Protein AF-A0A553WK89-F1 (afdb_monomer_lite)

Organism: NCBI:txid1343899

Sequence (134 aa):
MTSLTWLHDIVLVNDGPDENCPGDVDVFRNLTDARAYLEHWAESVECAVFSGAGQKLIMEADQHGNVSIRAREDRVDGEAIIKAWLTRMAKAILESRRARVGKRWRSVNLGELEAQGVLPETVEGLIAYVGFTV

Foldseek 3Di:
DPPDDQQQAKKWWAPDQDLQGGDDIAIASGPVVVQVVCLVVLVDPNIWMAGLVQWTFDWHADPVSGIDTPDTHRDPCSQVSLQVNLLVLLQVVLVVLVVQDPPPPNHDDDDPCSVVVDADNGSVRSCVSNDHDD

Structure (mmCIF, N/CA/C/O backbone):
data_AF-A0A553WK89-F1
#
_entry.id   AF-A0A553WK89-F1
#
loop_
_atom_site.group_PDB
_atom_site.id
_atom_site.type_symbol
_atom_site.label_atom_id
_atom_site.label_alt_id
_atom_site.label_comp_id
_atom_site.label_asym_id
_atom_site.label_entity_id
_atom_site.label_seq_id
_atom_site.pdbx_PDB_ins_code
_atom_site.Cartn_x
_atom_site.Cartn_y
_atom_site.Cartn_z
_atom_site.occupancy
_atom_site.B_iso_or_equiv
_atom_site.auth_seq_id
_atom_site.auth_comp_id
_atom_site.auth_asym_id
_atom_site.auth_atom_id
_atom_site.pdbx_PDB_model_num
ATOM 1 N N . MET A 1 1 ? -12.128 -6.946 -20.453 1.00 45.06 1 MET A N 1
ATOM 2 C CA . MET A 1 1 ? -11.893 -5.489 -20.413 1.00 45.06 1 MET A CA 1
ATOM 3 C C . MET A 1 1 ? -11.443 -5.161 -19.007 1.00 45.06 1 MET A C 1
ATOM 5 O O . MET A 1 1 ? -12.241 -5.321 -18.094 1.00 45.06 1 MET A O 1
ATOM 9 N N . THR A 1 2 ? -10.178 -4.805 -18.811 1.00 54.28 2 THR A N 1
ATOM 10 C CA . THR A 1 2 ? -9.722 -4.230 -17.543 1.00 54.28 2 THR A CA 1
ATOM 11 C C . THR A 1 2 ? -10.370 -2.855 -17.415 1.00 54.28 2 THR A C 1
ATOM 13 O O . THR A 1 2 ? -10.194 -1.993 -18.275 1.00 54.28 2 THR A O 1
ATOM 16 N N . SER A 1 3 ? -11.230 -2.686 -16.412 1.00 66.50 3 SER A N 1
ATOM 17 C CA . SER A 1 3 ? -11.815 -1.382 -16.111 1.00 66.50 3 SER A CA 1
ATOM 18 C C . SER A 1 3 ? -10.690 -0.481 -15.620 1.00 66.50 3 SER A C 1
ATOM 20 O O . SER A 1 3 ? -10.048 -0.808 -14.629 1.00 66.50 3 SER A O 1
ATOM 22 N N . LEU A 1 4 ? -10.445 0.636 -16.304 1.00 76.06 4 LEU A N 1
ATOM 23 C CA . LEU A 1 4 ? -9.520 1.657 -15.820 1.00 76.06 4 LEU A CA 1
ATOM 24 C C . LEU A 1 4 ? -10.080 2.241 -14.518 1.00 76.06 4 LEU A C 1
ATOM 26 O O . LEU A 1 4 ? -11.180 2.793 -14.500 1.00 76.06 4 LEU A O 1
ATOM 30 N N . THR A 1 5 ? -9.333 2.091 -13.429 1.00 89.69 5 THR A N 1
ATOM 31 C CA . THR A 1 5 ? -9.637 2.665 -12.114 1.00 89.69 5 THR A CA 1
ATOM 32 C C . THR A 1 5 ? -8.489 3.566 -11.661 1.00 89.69 5 THR A C 1
ATOM 34 O O . THR A 1 5 ? -7.348 3.406 -12.091 1.00 89.69 5 THR A O 1
ATOM 37 N N . TRP A 1 6 ? -8.775 4.500 -10.753 1.00 93.69 6 TRP A N 1
ATOM 38 C CA . TRP A 1 6 ? -7.764 5.378 -10.146 1.00 93.69 6 TRP A CA 1
ATOM 39 C C . TRP A 1 6 ? -6.682 4.606 -9.362 1.00 93.69 6 TRP A C 1
ATOM 41 O O . TRP A 1 6 ? -5.608 5.138 -9.099 1.00 93.69 6 TRP A O 1
ATOM 51 N N . LEU A 1 7 ? -6.933 3.334 -9.026 1.00 95.00 7 LEU A N 1
ATOM 52 C CA . LEU A 1 7 ? -5.956 2.454 -8.389 1.00 95.00 7 LEU A CA 1
ATOM 53 C C . LEU A 1 7 ? -4.731 2.165 -9.273 1.00 95.00 7 LEU A C 1
ATOM 55 O O . LEU A 1 7 ? -3.678 1.826 -8.742 1.00 95.00 7 LEU A O 1
ATOM 59 N N . HIS A 1 8 ? -4.832 2.305 -10.600 1.00 95.44 8 HIS A N 1
ATOM 60 C CA . HIS A 1 8 ? -3.677 2.141 -11.494 1.00 95.44 8 HIS A CA 1
ATOM 61 C C . HIS A 1 8 ? -2.623 3.244 -11.332 1.00 95.44 8 HIS A C 1
ATOM 63 O O . HIS A 1 8 ? -1.463 3.022 -11.697 1.00 95.44 8 HIS A O 1
ATOM 69 N N . ASP A 1 9 ? -3.024 4.404 -10.805 1.00 95.00 9 ASP A N 1
ATOM 70 C CA . ASP A 1 9 ? -2.119 5.524 -10.559 1.00 95.00 9 ASP A CA 1
ATOM 71 C C . ASP A 1 9 ? -1.384 5.362 -9.227 1.00 95.00 9 ASP A C 1
ATOM 73 O O . ASP A 1 9 ? -0.222 5.746 -9.123 1.00 95.00 9 ASP A O 1
ATOM 77 N N . ILE A 1 10 ? -2.021 4.745 -8.230 1.00 97.31 10 ILE A N 1
ATOM 78 C CA . ILE A 1 10 ? -1.416 4.503 -6.918 1.00 97.31 10 ILE A CA 1
ATOM 79 C C . ILE A 1 10 ? -0.269 3.519 -7.057 1.00 97.31 10 ILE A C 1
ATOM 81 O O . ILE A 1 10 ? -0.419 2.479 -7.700 1.00 97.31 10 ILE A O 1
ATOM 85 N N . VAL A 1 11 ? 0.838 3.812 -6.385 1.00 97.50 11 VAL A N 1
ATOM 86 C CA . VAL A 1 11 ? 2.012 2.946 -6.337 1.00 97.50 11 VAL A CA 1
ATOM 87 C C . VAL A 1 11 ? 2.279 2.548 -4.895 1.00 97.50 11 VAL A C 1
ATOM 89 O O . VAL A 1 11 ? 2.334 3.398 -4.015 1.00 97.50 11 VAL A O 1
ATOM 92 N N . LEU A 1 12 ? 2.437 1.253 -4.662 1.00 97.62 12 LEU A N 1
ATOM 93 C CA . LEU A 1 12 ? 2.838 0.675 -3.393 1.00 97.62 12 LEU A CA 1
ATOM 94 C C . LEU A 1 12 ? 4.270 0.174 -3.531 1.00 97.62 12 LEU A C 1
ATOM 96 O O . LEU A 1 12 ? 4.561 -0.597 -4.447 1.00 97.62 12 LEU A O 1
ATOM 100 N N . VAL A 1 13 ? 5.143 0.597 -2.626 1.00 96.19 13 VAL A N 1
ATOM 101 C CA . VAL A 1 13 ? 6.542 0.167 -2.558 1.00 96.19 13 VAL A CA 1
ATOM 102 C C . VAL A 1 13 ? 6.723 -0.609 -1.266 1.00 96.19 13 VAL A C 1
ATOM 104 O O . VAL A 1 13 ? 6.425 -0.090 -0.201 1.00 96.19 13 VAL A O 1
ATOM 107 N N . ASN A 1 14 ? 7.195 -1.846 -1.357 1.00 95.06 14 ASN A N 1
ATOM 108 C CA . ASN A 1 14 ? 7.527 -2.672 -0.203 1.00 95.06 14 ASN A CA 1
ATOM 109 C C . ASN A 1 14 ? 9.047 -2.732 -0.036 1.00 95.06 14 ASN A C 1
ATOM 111 O O . ASN A 1 14 ? 9.728 -3.282 -0.904 1.00 95.06 14 ASN A O 1
ATOM 115 N N . ASP A 1 15 ? 9.556 -2.210 1.080 1.00 90.50 15 ASP A N 1
ATOM 116 C CA . ASP A 1 15 ? 10.987 -2.219 1.426 1.00 90.50 15 ASP A CA 1
ATOM 117 C C . ASP A 1 15 ? 11.482 -3.572 1.985 1.00 90.50 15 ASP A C 1
ATOM 119 O O . ASP A 1 15 ? 12.657 -3.740 2.319 1.00 90.50 15 ASP A O 1
ATOM 123 N N . GLY A 1 16 ? 10.574 -4.544 2.103 1.00 88.62 16 GLY A N 1
ATOM 124 C CA . GLY A 1 16 ? 10.868 -5.890 2.561 1.00 88.62 16 GLY A CA 1
ATOM 125 C C . GLY A 1 16 ? 11.758 -6.677 1.591 1.00 88.62 16 GLY A C 1
ATOM 126 O O . GLY A 1 16 ? 11.927 -6.303 0.430 1.00 88.62 16 GLY A O 1
ATOM 127 N N . PRO A 1 17 ? 12.302 -7.822 2.042 1.00 85.62 17 PRO A N 1
ATOM 128 C CA . PRO A 1 17 ? 13.246 -8.617 1.255 1.00 85.62 17 PRO A CA 1
ATOM 129 C C . PRO A 1 17 ? 12.628 -9.238 -0.007 1.00 85.62 17 PRO A C 1
ATOM 131 O O . PRO A 1 17 ? 13.358 -9.607 -0.923 1.00 85.62 17 PRO A O 1
ATOM 134 N N . ASP A 1 18 ? 11.302 -9.398 -0.047 1.00 88.69 18 ASP A N 1
ATOM 135 C CA . ASP A 1 18 ? 10.566 -9.865 -1.219 1.00 88.69 18 ASP A CA 1
ATOM 136 C C . ASP A 1 18 ? 9.080 -9.468 -1.151 1.00 88.69 18 ASP A C 1
ATOM 138 O O . ASP A 1 18 ? 8.601 -8.883 -0.176 1.00 88.69 18 ASP A O 1
ATOM 142 N N . GLU A 1 19 ? 8.323 -9.809 -2.199 1.00 90.38 19 GLU A N 1
ATOM 143 C CA . GLU A 1 19 ? 6.901 -9.471 -2.312 1.00 90.38 19 GLU A CA 1
ATOM 144 C C . GLU A 1 19 ? 5.975 -10.217 -1.324 1.00 90.38 19 GLU A C 1
ATOM 146 O O . GLU A 1 19 ? 4.860 -9.768 -1.063 1.00 90.38 19 GLU A O 1
ATOM 151 N N . ASN A 1 20 ? 6.418 -11.326 -0.730 1.00 89.38 20 ASN A N 1
ATOM 152 C CA . ASN A 1 20 ? 5.647 -12.113 0.239 1.00 89.38 20 ASN A CA 1
ATOM 153 C C . ASN A 1 20 ? 5.944 -11.721 1.692 1.00 89.38 20 ASN A C 1
ATOM 155 O O . ASN A 1 20 ? 5.147 -12.009 2.590 1.00 89.38 20 ASN A O 1
ATOM 159 N N . CYS A 1 21 ? 7.074 -11.061 1.932 1.00 87.25 21 CYS A N 1
ATOM 160 C CA . CYS A 1 21 ? 7.498 -10.594 3.238 1.00 87.25 21 CYS A CA 1
ATOM 161 C C . CYS A 1 21 ? 7.460 -9.060 3.283 1.00 87.25 21 CYS A C 1
ATOM 163 O O . CYS A 1 21 ? 8.493 -8.421 3.087 1.00 87.25 21 CYS A O 1
ATOM 165 N N . PRO A 1 22 ? 6.288 -8.442 3.540 1.00 86.19 22 PRO A N 1
ATOM 166 C CA . PRO A 1 22 ? 6.220 -6.994 3.640 1.00 86.19 22 PRO A CA 1
ATOM 167 C C . PRO A 1 22 ? 7.059 -6.484 4.814 1.00 86.19 22 PRO A C 1
ATOM 169 O O . PRO A 1 22 ? 6.914 -6.981 5.942 1.00 86.19 22 PRO A O 1
ATOM 172 N N . GLY A 1 23 ? 7.917 -5.506 4.534 1.00 86.62 23 GLY A N 1
ATOM 173 C CA . GLY A 1 23 ? 8.588 -4.677 5.527 1.00 86.62 23 GLY A CA 1
ATOM 174 C C . GLY A 1 23 ? 7.691 -3.500 5.918 1.00 86.62 23 GLY A C 1
ATOM 175 O O . GLY A 1 23 ? 6.567 -3.719 6.390 1.00 86.62 23 GLY A O 1
ATOM 176 N N . ASP A 1 24 ? 8.183 -2.281 5.733 1.00 89.19 24 ASP A N 1
ATOM 177 C CA . ASP A 1 24 ? 7.388 -1.069 5.582 1.00 89.19 24 ASP A CA 1
ATOM 178 C C . ASP A 1 24 ? 6.883 -0.933 4.139 1.00 89.19 24 ASP A C 1
ATOM 180 O O . ASP A 1 24 ? 7.558 -1.275 3.163 1.00 89.19 24 ASP A O 1
ATOM 184 N N . VAL A 1 25 ? 5.635 -0.492 4.010 1.00 94.62 25 VAL A N 1
ATOM 185 C CA . VAL A 1 25 ? 4.974 -0.377 2.710 1.00 94.62 25 VAL A CA 1
ATOM 186 C C . VAL A 1 25 ? 4.556 1.066 2.511 1.00 94.62 25 VAL A C 1
ATOM 188 O O . VAL A 1 25 ? 3.605 1.547 3.116 1.00 94.62 25 VAL A O 1
ATOM 191 N N . ASP A 1 26 ? 5.252 1.762 1.629 1.00 95.88 26 ASP A N 1
ATOM 192 C CA . ASP A 1 26 ? 4.926 3.134 1.278 1.00 95.88 26 ASP A CA 1
ATOM 193 C C . ASP A 1 26 ? 3.836 3.169 0.209 1.00 95.88 26 ASP A C 1
ATOM 195 O O . ASP A 1 26 ? 3.869 2.417 -0.770 1.00 95.88 26 ASP A O 1
ATOM 199 N N . VAL A 1 27 ? 2.864 4.066 0.381 1.00 97.44 27 VAL A N 1
ATOM 200 C CA . VAL A 1 27 ? 1.733 4.217 -0.541 1.00 97.44 27 VAL A CA 1
ATOM 201 C C . VAL A 1 27 ? 1.787 5.604 -1.161 1.00 97.44 27 VAL A C 1
ATOM 203 O O . VAL A 1 27 ? 1.532 6.607 -0.505 1.00 97.44 27 VAL A O 1
ATOM 206 N N . PHE A 1 28 ? 2.064 5.672 -2.454 1.00 96.94 28 PHE A N 1
ATOM 207 C CA . PHE A 1 28 ? 2.175 6.912 -3.210 1.00 96.94 28 PHE A CA 1
ATOM 208 C C . PHE A 1 28 ? 0.948 7.127 -4.079 1.00 96.94 28 PHE A C 1
ATOM 210 O O . PHE A 1 28 ? 0.395 6.195 -4.665 1.00 96.94 28 PHE A O 1
ATOM 217 N N . ARG A 1 29 ? 0.524 8.385 -4.201 1.00 95.56 29 ARG A N 1
ATOM 218 C CA . ARG A 1 29 ? -0.675 8.732 -4.969 1.00 95.56 29 ARG A CA 1
ATOM 219 C C . ARG A 1 29 ? -0.493 8.538 -6.471 1.00 95.56 29 ARG A C 1
ATOM 221 O O . ARG A 1 29 ? -1.473 8.315 -7.176 1.00 95.56 29 ARG A O 1
ATOM 228 N N . ASN A 1 30 ? 0.733 8.700 -6.948 1.00 95.06 30 ASN A N 1
ATOM 229 C CA . ASN A 1 30 ? 1.085 8.569 -8.348 1.00 95.06 30 ASN A CA 1
ATOM 230 C C . ASN A 1 30 ? 2.524 8.054 -8.498 1.00 95.06 30 ASN A C 1
ATOM 232 O O . ASN A 1 30 ? 3.317 8.042 -7.555 1.00 95.06 30 ASN A O 1
ATOM 236 N N . LEU A 1 31 ? 2.861 7.662 -9.723 1.00 94.12 31 LEU A N 1
ATOM 237 C CA . LEU A 1 31 ? 4.192 7.180 -10.071 1.00 94.12 31 LEU A CA 1
ATOM 238 C C . LEU A 1 31 ? 5.297 8.231 -9.898 1.00 94.12 31 LEU A C 1
ATOM 240 O O . LEU A 1 31 ? 6.423 7.860 -9.591 1.00 94.12 31 LEU A O 1
ATOM 244 N N . THR A 1 32 ? 5.016 9.513 -10.126 1.00 94.31 32 THR A N 1
ATOM 245 C CA . THR A 1 32 ? 6.025 10.575 -10.002 1.00 94.31 32 THR A CA 1
ATOM 246 C C . THR A 1 32 ? 6.547 10.658 -8.572 1.00 94.31 32 THR A C 1
ATOM 248 O O . THR A 1 32 ? 7.759 10.676 -8.377 1.00 94.31 32 THR A O 1
ATOM 251 N N . ASP A 1 33 ? 5.647 10.617 -7.589 1.00 94.62 33 ASP A N 1
ATOM 252 C CA . ASP A 1 33 ? 6.008 10.665 -6.169 1.00 94.62 33 A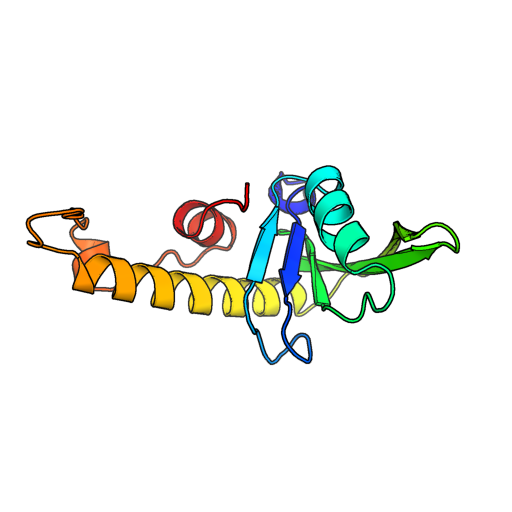SP A CA 1
ATOM 253 C C . ASP A 1 33 ? 6.823 9.421 -5.775 1.00 94.62 33 ASP A C 1
ATOM 255 O O . ASP A 1 33 ? 7.887 9.531 -5.167 1.00 94.62 33 ASP A O 1
ATOM 259 N N . ALA A 1 34 ? 6.381 8.236 -6.213 1.00 94.38 34 ALA A N 1
ATOM 260 C CA . ALA A 1 34 ? 7.097 6.985 -5.961 1.00 94.38 34 ALA A CA 1
ATOM 261 C C . ALA A 1 34 ? 8.496 6.966 -6.595 1.00 94.38 34 ALA A C 1
ATOM 263 O O . ALA A 1 34 ? 9.443 6.466 -5.995 1.00 94.38 34 ALA A O 1
ATOM 264 N N . ARG A 1 35 ? 8.652 7.513 -7.807 1.00 93.81 35 ARG A N 1
ATOM 265 C CA . ARG A 1 35 ? 9.958 7.620 -8.472 1.00 93.81 35 ARG A CA 1
ATOM 266 C C . ARG A 1 35 ? 10.894 8.528 -7.694 1.00 93.81 35 ARG A C 1
ATOM 268 O O . ARG A 1 35 ? 11.998 8.099 -7.396 1.00 93.81 35 ARG A O 1
ATOM 275 N N . ALA A 1 36 ? 10.440 9.725 -7.325 1.00 91.94 36 ALA A N 1
ATOM 276 C CA . ALA A 1 36 ? 11.252 10.662 -6.552 1.00 91.94 36 ALA A CA 1
ATOM 277 C C . ALA A 1 36 ? 11.742 10.031 -5.238 1.00 91.94 36 ALA A C 1
ATOM 279 O O . ALA A 1 36 ? 12.905 10.194 -4.870 1.00 91.94 36 ALA A O 1
ATOM 280 N N . TYR A 1 37 ? 10.882 9.254 -4.572 1.00 91.69 37 TYR A N 1
ATOM 281 C CA . TYR A 1 37 ? 11.259 8.464 -3.403 1.00 91.69 37 TYR A CA 1
ATOM 282 C C . TYR A 1 37 ? 12.329 7.408 -3.725 1.00 91.69 37 TYR A C 1
ATOM 284 O O . TYR A 1 37 ? 13.373 7.371 -3.081 1.00 91.69 37 TYR A O 1
ATOM 292 N N . LEU A 1 38 ? 12.111 6.578 -4.748 1.00 92.25 38 LEU A N 1
ATOM 293 C CA . LEU A 1 38 ? 13.036 5.505 -5.131 1.00 92.25 38 LEU A C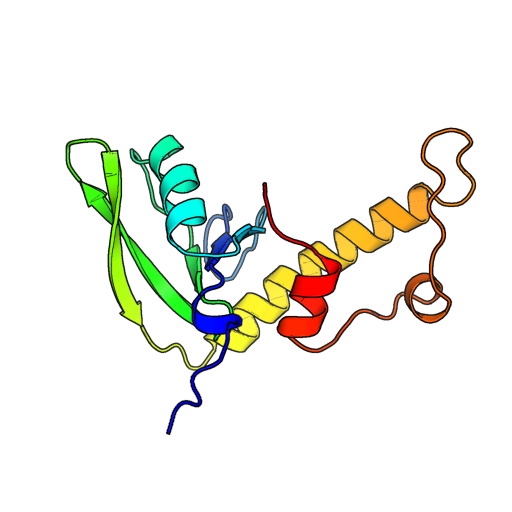A 1
ATOM 294 C C . LEU A 1 38 ? 14.381 6.013 -5.664 1.00 92.25 38 LEU A C 1
ATOM 296 O O . LEU A 1 38 ? 15.389 5.334 -5.505 1.00 92.25 38 LEU A O 1
ATOM 300 N N . GLU A 1 39 ? 14.426 7.203 -6.262 1.00 91.31 39 GLU A N 1
ATOM 301 C CA . GLU A 1 39 ? 15.664 7.843 -6.729 1.00 91.31 39 GLU A CA 1
ATOM 302 C C . GLU A 1 39 ? 16.646 8.108 -5.579 1.00 91.31 39 GLU A C 1
ATOM 304 O O . GLU A 1 39 ? 17.858 8.091 -5.785 1.00 91.31 39 GLU A O 1
ATOM 309 N N . H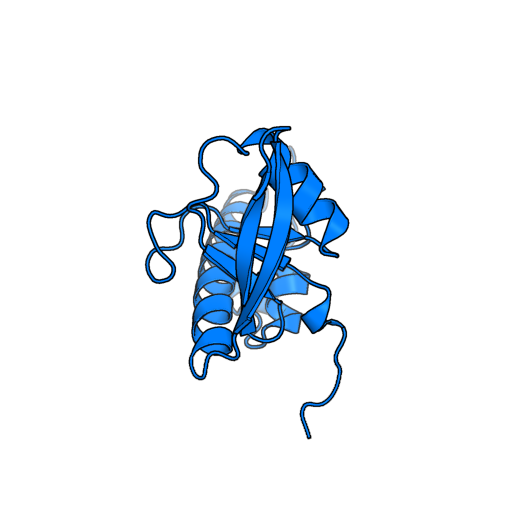IS A 1 40 ? 16.155 8.250 -4.342 1.00 86.00 40 HIS A N 1
ATOM 310 C CA . HIS A 1 40 ? 17.017 8.353 -3.157 1.00 86.00 40 HIS A CA 1
ATOM 311 C C . HIS A 1 40 ? 17.753 7.037 -2.850 1.00 86.00 40 HIS A C 1
ATOM 313 O O . HIS A 1 40 ? 18.743 7.038 -2.121 1.00 86.00 40 HIS A O 1
ATOM 319 N N . TRP A 1 41 ? 17.287 5.931 -3.431 1.00 82.19 41 TRP A N 1
ATOM 320 C CA . TRP A 1 41 ? 17.777 4.566 -3.241 1.00 82.19 41 TRP A CA 1
ATOM 321 C C . TRP A 1 41 ? 18.231 3.928 -4.564 1.00 82.19 41 TRP A C 1
ATOM 323 O O . TRP A 1 41 ? 18.319 2.704 -4.670 1.00 82.19 41 TRP A O 1
ATOM 333 N N . ALA A 1 42 ? 18.508 4.745 -5.588 1.00 75.88 42 ALA A N 1
ATOM 334 C CA . ALA A 1 42 ? 18.709 4.302 -6.969 1.00 75.88 42 ALA A CA 1
ATOM 335 C C . ALA A 1 42 ? 19.840 3.272 -7.159 1.00 75.88 42 ALA A C 1
ATOM 337 O O . ALA A 1 42 ? 19.820 2.514 -8.127 1.00 75.88 42 ALA A O 1
ATOM 338 N N . GLU A 1 43 ? 20.804 3.213 -6.236 1.00 72.69 43 GLU A N 1
ATOM 339 C CA . GLU A 1 43 ? 21.906 2.243 -6.266 1.00 72.69 43 GLU A CA 1
ATOM 340 C C . GLU A 1 43 ? 21.435 0.786 -6.089 1.00 72.69 43 GLU A C 1
ATOM 342 O O . GLU A 1 43 ? 22.135 -0.134 -6.512 1.00 72.69 43 GLU A O 1
ATOM 347 N N . SER A 1 44 ? 20.249 0.559 -5.507 1.00 67.75 44 SER A N 1
ATOM 348 C CA . SER A 1 44 ? 19.708 -0.782 -5.253 1.00 67.75 44 SER A CA 1
ATOM 349 C C . SER A 1 44 ? 18.175 -0.803 -5.252 1.00 67.75 44 SER A C 1
ATOM 351 O O . SER A 1 44 ? 17.544 -1.065 -4.224 1.00 67.75 44 SER A O 1
ATOM 353 N N . VAL A 1 45 ? 17.545 -0.539 -6.402 1.00 74.69 45 VAL A N 1
ATOM 354 C CA . VAL A 1 45 ? 16.083 -0.689 -6.551 1.00 74.69 45 VAL A CA 1
ATOM 355 C C . VAL A 1 45 ? 15.712 -2.179 -6.608 1.00 74.69 45 VAL A C 1
ATOM 357 O O . VAL A 1 45 ? 15.405 -2.727 -7.663 1.00 74.69 45 VAL A O 1
ATOM 360 N N . GLU A 1 46 ? 15.778 -2.851 -5.459 1.00 82.88 46 GLU A N 1
ATOM 361 C CA . GLU A 1 46 ? 15.430 -4.273 -5.292 1.00 82.88 46 GLU A CA 1
ATOM 362 C C . GLU A 1 46 ? 14.054 -4.473 -4.635 1.00 82.88 46 GLU A C 1
ATOM 364 O O . GLU A 1 46 ? 13.554 -5.593 -4.541 1.00 82.88 46 GLU A O 1
ATOM 369 N N . CYS A 1 47 ? 13.412 -3.384 -4.210 1.00 89.31 47 CYS A N 1
ATOM 370 C CA . CYS A 1 47 ? 12.104 -3.401 -3.565 1.00 89.31 47 CYS A CA 1
ATOM 371 C C . CYS A 1 47 ? 10.987 -3.874 -4.510 1.00 89.31 47 CYS A C 1
ATOM 373 O O . CYS A 1 47 ? 10.989 -3.600 -5.716 1.00 89.31 47 CYS A O 1
ATOM 375 N N . ALA A 1 48 ? 9.981 -4.546 -3.949 1.00 94.25 48 ALA A N 1
ATOM 376 C CA . ALA A 1 48 ? 8.807 -4.958 -4.706 1.00 94.25 48 ALA A CA 1
ATOM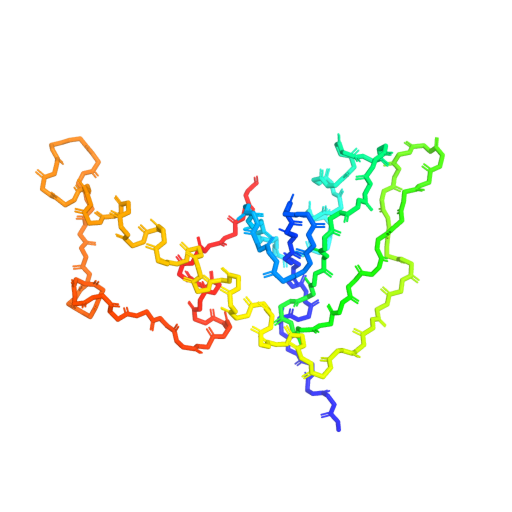 377 C C . ALA A 1 48 ? 7.846 -3.774 -4.874 1.00 94.25 48 ALA A C 1
ATOM 379 O O . ALA A 1 48 ? 7.398 -3.189 -3.889 1.00 94.25 48 ALA A O 1
ATOM 380 N N . VAL A 1 49 ? 7.492 -3.447 -6.119 1.00 95.94 49 VAL A N 1
ATOM 381 C CA . VAL A 1 49 ? 6.620 -2.309 -6.438 1.00 95.94 49 VAL A CA 1
ATOM 382 C C . VAL A 1 49 ? 5.379 -2.782 -7.183 1.00 95.94 49 VAL A C 1
ATOM 384 O O . VAL A 1 49 ? 5.473 -3.531 -8.157 1.00 95.94 49 VAL A O 1
ATOM 387 N N . PHE A 1 50 ? 4.205 -2.347 -6.732 1.00 97.50 50 PHE A N 1
ATOM 388 C CA . PHE A 1 50 ? 2.916 -2.693 -7.328 1.00 97.50 50 PHE A CA 1
ATOM 389 C C . PHE A 1 50 ? 2.059 -1.450 -7.549 1.00 97.50 50 PHE A C 1
ATOM 391 O O . PHE A 1 50 ? 2.161 -0.475 -6.811 1.00 97.50 50 PHE A O 1
ATOM 398 N N . SER A 1 51 ? 1.173 -1.484 -8.542 1.00 97.31 51 SER A N 1
ATOM 399 C CA . SER A 1 51 ? 0.060 -0.541 -8.591 1.00 97.31 51 SER A CA 1
ATOM 400 C C . SER A 1 51 ? -1.021 -0.935 -7.585 1.00 97.31 51 SER A C 1
ATOM 402 O O . SER A 1 51 ? -1.162 -2.109 -7.232 1.00 97.31 51 SER A O 1
ATOM 404 N N . GLY A 1 52 ? -1.862 0.018 -7.186 1.00 96.19 52 GLY A N 1
ATOM 405 C CA . GLY A 1 52 ? -3.061 -0.270 -6.392 1.00 96.19 52 GLY A CA 1
ATOM 406 C C . GLY A 1 52 ? -4.049 -1.205 -7.099 1.00 96.19 52 GLY A C 1
ATOM 407 O O . GLY A 1 52 ? -4.917 -1.776 -6.453 1.00 96.19 52 GLY A O 1
ATOM 408 N N . ALA A 1 53 ? -3.927 -1.381 -8.418 1.00 95.69 53 ALA A N 1
ATOM 409 C CA . ALA A 1 53 ? -4.717 -2.328 -9.203 1.00 95.69 53 ALA A CA 1
ATOM 410 C C . ALA A 1 53 ? -4.096 -3.741 -9.262 1.00 95.69 53 ALA A C 1
ATOM 412 O O . ALA A 1 53 ? -4.600 -4.599 -9.981 1.00 95.69 53 ALA A O 1
ATOM 413 N N . GLY A 1 54 ? -2.993 -3.989 -8.545 1.00 95.88 54 GLY A N 1
ATOM 414 C CA . GLY A 1 54 ? -2.344 -5.300 -8.466 1.00 95.88 54 GLY A CA 1
ATOM 415 C C . GLY A 1 54 ? -1.367 -5.608 -9.605 1.00 95.88 54 GLY A C 1
ATOM 416 O O . GLY A 1 54 ? -0.939 -6.749 -9.743 1.00 95.88 54 GLY A O 1
ATOM 417 N N . GLN A 1 55 ? -0.979 -4.626 -10.422 1.00 96.25 55 GLN A N 1
ATOM 418 C CA . GLN A 1 55 ? 0.051 -4.840 -11.447 1.00 96.25 55 GLN A CA 1
ATOM 419 C C . GLN A 1 55 ? 1.432 -4.697 -10.823 1.00 96.25 55 GLN A C 1
ATOM 421 O O . GLN A 1 55 ? 1.693 -3.705 -10.147 1.00 96.25 55 GLN A O 1
ATOM 426 N N . LYS A 1 56 ? 2.340 -5.633 -11.093 1.00 96.31 56 LYS A N 1
ATOM 427 C CA . LYS A 1 56 ? 3.733 -5.489 -10.674 1.00 96.31 56 LYS A CA 1
ATOM 428 C C . LYS A 1 56 ? 4.426 -4.466 -11.570 1.00 96.31 56 LYS A C 1
ATOM 430 O O . LYS A 1 56 ? 4.318 -4.530 -12.796 1.00 96.31 56 LYS A O 1
ATOM 435 N N . LEU A 1 57 ? 5.115 -3.509 -10.960 1.00 95.94 57 LEU A N 1
ATOM 436 C CA . LEU A 1 57 ? 5.875 -2.476 -11.653 1.00 95.94 57 LEU A CA 1
ATOM 437 C C . LEU A 1 57 ? 7.355 -2.846 -11.569 1.00 95.94 57 LEU A C 1
ATOM 439 O O . LEU A 1 57 ? 7.941 -2.866 -10.490 1.00 95.94 57 LEU A O 1
ATOM 443 N N . ILE A 1 58 ? 7.956 -3.168 -12.711 1.00 94.44 58 ILE A N 1
ATOM 444 C CA . ILE A 1 58 ? 9.388 -3.444 -12.793 1.00 94.44 58 ILE A CA 1
ATOM 445 C C . ILE A 1 58 ? 10.099 -2.106 -12.937 1.00 94.44 58 ILE A C 1
ATOM 447 O O . ILE A 1 58 ? 10.016 -1.465 -13.988 1.00 94.44 58 ILE A O 1
ATOM 451 N N . MET A 1 59 ? 10.754 -1.684 -11.863 1.00 92.75 59 MET A N 1
ATOM 452 C CA . MET A 1 59 ? 11.482 -0.423 -11.795 1.00 92.75 59 MET A CA 1
ATOM 453 C C . MET A 1 59 ? 12.929 -0.624 -12.255 1.00 92.75 59 MET A C 1
ATOM 455 O O . MET A 1 59 ? 13.516 -1.680 -12.029 1.00 92.75 59 MET A O 1
ATOM 459 N N . GLU A 1 60 ? 13.508 0.383 -12.901 1.00 92.44 60 GLU A N 1
ATOM 460 C CA . GLU A 1 60 ? 14.927 0.410 -13.262 1.00 92.44 60 GLU A CA 1
ATOM 461 C C . GLU A 1 60 ? 15.521 1.791 -12.988 1.00 92.44 60 GLU A C 1
ATOM 463 O O . GLU A 1 60 ? 14.844 2.801 -13.186 1.00 92.44 60 GLU A O 1
ATOM 468 N N . ALA A 1 61 ? 16.774 1.830 -12.535 1.00 92.69 61 ALA A N 1
ATOM 469 C CA . ALA A 1 61 ? 17.548 3.056 -12.389 1.00 92.69 61 ALA A CA 1
ATOM 470 C C . ALA A 1 61 ? 18.545 3.187 -13.548 1.00 92.69 61 ALA A C 1
ATOM 472 O O . ALA A 1 61 ? 19.189 2.207 -13.933 1.00 92.69 61 ALA A O 1
ATOM 473 N N . ASP A 1 62 ? 18.673 4.387 -14.112 1.00 90.50 62 ASP A N 1
ATOM 474 C CA . ASP A 1 62 ? 19.709 4.686 -15.099 1.00 90.50 62 ASP A CA 1
ATOM 475 C C . ASP A 1 62 ? 21.064 5.020 -14.438 1.00 90.50 62 ASP A C 1
ATOM 477 O O . ASP A 1 62 ? 21.202 5.093 -13.217 1.00 90.50 62 ASP A O 1
ATOM 481 N N . GLN A 1 63 ? 22.091 5.261 -15.257 1.00 89.62 63 GLN A N 1
ATOM 482 C CA . GLN A 1 63 ? 23.440 5.623 -14.793 1.00 89.62 63 GLN A CA 1
ATOM 483 C C . GLN A 1 63 ? 23.522 6.969 -14.043 1.00 89.62 63 GLN A C 1
ATOM 485 O O . GLN A 1 63 ? 24.569 7.304 -13.492 1.00 89.62 63 GLN A O 1
ATOM 490 N N . HIS A 1 64 ? 22.458 7.770 -14.079 1.00 89.38 64 HIS A N 1
ATOM 491 C CA . HIS A 1 64 ? 22.343 9.054 -13.395 1.00 89.38 64 HIS A CA 1
ATOM 492 C C . HIS A 1 64 ? 21.485 8.951 -12.127 1.00 89.38 64 HIS A C 1
ATOM 494 O O . HIS A 1 64 ? 21.283 9.962 -11.458 1.00 89.38 64 HIS A O 1
ATOM 500 N N . GLY A 1 65 ? 21.007 7.749 -11.791 1.00 88.75 65 GLY A N 1
ATOM 501 C CA . GLY A 1 65 ? 20.150 7.495 -10.642 1.00 88.75 65 GLY A CA 1
ATOM 502 C C . GLY A 1 65 ? 18.678 7.830 -10.877 1.00 88.75 65 GLY A C 1
ATOM 503 O O . GLY A 1 65 ? 17.909 7.794 -9.923 1.00 88.75 65 GLY A O 1
ATOM 504 N N . ASN A 1 66 ? 18.256 8.134 -12.111 1.00 90.56 66 ASN A N 1
ATOM 505 C CA . ASN A 1 66 ? 16.842 8.370 -12.398 1.00 90.56 66 ASN A CA 1
ATOM 506 C C . ASN A 1 66 ? 16.107 7.033 -12.455 1.00 90.56 66 ASN A C 1
ATOM 508 O O . ASN A 1 66 ? 16.486 6.143 -13.221 1.00 90.56 66 ASN A O 1
ATOM 512 N N . VAL A 1 67 ? 15.018 6.910 -11.700 1.00 92.62 67 VAL A N 1
ATOM 513 C CA . VAL A 1 67 ? 14.218 5.682 -11.663 1.00 92.62 67 VAL A CA 1
ATOM 514 C C . VAL A 1 67 ? 13.090 5.786 -12.678 1.00 92.62 67 VAL A C 1
ATOM 516 O O . VAL A 1 67 ? 12.451 6.828 -12.795 1.00 92.62 67 VAL A O 1
ATOM 519 N N . SER A 1 68 ? 12.802 4.717 -13.416 1.00 92.25 68 SER A N 1
ATOM 520 C CA . SER A 1 68 ? 11.693 4.640 -14.371 1.00 92.25 68 SER A CA 1
ATOM 521 C C . SER A 1 68 ? 11.016 3.264 -14.355 1.00 92.25 68 SER A C 1
ATOM 523 O O . SER A 1 68 ? 11.517 2.323 -13.742 1.00 92.25 68 SER A O 1
ATOM 525 N N . ILE A 1 69 ? 9.843 3.146 -14.992 1.00 93.50 69 ILE A N 1
ATOM 526 C CA . ILE A 1 69 ? 9.184 1.846 -15.184 1.00 93.50 69 ILE A CA 1
ATOM 527 C C . ILE A 1 69 ? 9.733 1.210 -16.455 1.00 93.50 69 ILE A C 1
ATOM 529 O O . ILE A 1 69 ? 9.448 1.689 -17.553 1.00 93.50 69 ILE A O 1
ATOM 533 N N . ARG A 1 70 ? 10.402 0.071 -16.299 1.00 94.19 70 ARG A N 1
ATOM 534 C CA . ARG A 1 70 ? 10.802 -0.800 -17.403 1.00 94.19 70 ARG A CA 1
ATOM 535 C C . ARG A 1 70 ? 9.617 -1.576 -17.972 1.00 94.19 70 ARG A C 1
ATOM 537 O O . ARG A 1 70 ? 9.469 -1.694 -19.186 1.00 94.19 70 ARG A O 1
ATOM 544 N N . ALA A 1 71 ? 8.785 -2.143 -17.096 1.00 94.06 71 ALA A N 1
ATOM 545 C CA . ALA A 1 71 ? 7.646 -2.972 -17.485 1.00 94.06 71 ALA A CA 1
ATOM 546 C C . ALA A 1 71 ? 6.515 -2.938 -16.451 1.00 94.06 71 ALA A C 1
ATOM 548 O O . ALA A 1 71 ? 6.733 -2.689 -15.265 1.00 94.06 71 ALA A O 1
ATOM 549 N N . ARG A 1 72 ? 5.296 -3.224 -16.918 1.00 95.69 72 ARG A N 1
ATOM 550 C CA . ARG A 1 72 ? 4.125 -3.490 -16.077 1.00 95.69 72 ARG A CA 1
ATOM 551 C C . ARG A 1 72 ? 3.670 -4.914 -16.344 1.00 95.69 72 ARG A C 1
ATOM 553 O O . ARG A 1 72 ? 3.406 -5.255 -17.495 1.00 95.69 72 ARG A O 1
ATOM 560 N N . GLU A 1 73 ? 3.589 -5.722 -15.301 1.00 95.44 73 GLU A N 1
ATOM 561 C CA . GLU A 1 73 ? 3.214 -7.128 -15.397 1.00 95.44 73 GLU A CA 1
ATOM 562 C C . GLU A 1 73 ? 1.884 -7.359 -14.684 1.00 95.44 73 GLU A C 1
ATOM 564 O O . GLU A 1 73 ? 1.736 -7.076 -13.492 1.00 95.44 73 GLU A O 1
ATOM 569 N N . ASP A 1 74 ? 0.909 -7.894 -15.416 1.00 93.50 74 ASP A N 1
ATOM 570 C CA . ASP A 1 74 ? -0.338 -8.346 -14.814 1.00 93.50 74 ASP A CA 1
ATOM 571 C C . ASP A 1 74 ? -0.059 -9.600 -13.976 1.00 93.50 74 ASP A C 1
ATOM 573 O O . ASP A 1 74 ? 0.402 -10.627 -14.480 1.00 93.50 74 ASP A O 1
ATOM 577 N N . ARG A 1 75 ? -0.335 -9.510 -12.674 1.00 91.69 75 ARG A N 1
ATOM 578 C CA . ARG A 1 75 ? -0.146 -10.595 -11.711 1.00 91.69 75 ARG A CA 1
ATOM 579 C C . ARG A 1 75 ? -1.499 -11.104 -11.245 1.00 91.69 75 ARG A C 1
ATOM 581 O O . ARG A 1 75 ? -2.291 -10.348 -10.691 1.00 91.69 75 ARG A O 1
ATOM 588 N N . VAL A 1 76 ? -1.747 -12.400 -11.433 1.00 92.38 76 VAL A N 1
ATOM 589 C CA . VAL A 1 76 ? -3.004 -13.054 -11.018 1.00 92.38 76 VAL A CA 1
ATOM 590 C C . VAL A 1 76 ? -3.233 -12.926 -9.507 1.00 92.38 76 VAL A C 1
ATOM 592 O O . VAL A 1 76 ? -4.366 -12.815 -9.053 1.00 92.38 76 VAL A O 1
ATOM 595 N N . ASP A 1 77 ? -2.152 -12.919 -8.733 1.00 95.06 77 ASP A N 1
ATOM 596 C CA . ASP A 1 77 ? -2.120 -12.802 -7.277 1.00 95.06 77 ASP A CA 1
ATOM 597 C C . ASP A 1 77 ? -1.839 -11.377 -6.776 1.00 95.06 77 ASP A C 1
ATOM 599 O O . ASP A 1 77 ? -1.817 -11.148 -5.568 1.00 95.06 77 ASP A O 1
ATOM 603 N N . GLY A 1 78 ? -1.644 -10.407 -7.674 1.00 95.31 78 GLY A N 1
ATOM 604 C CA . GLY A 1 78 ? -1.176 -9.072 -7.307 1.00 95.31 78 GLY A CA 1
ATOM 605 C C . GLY A 1 78 ? -2.125 -8.333 -6.365 1.00 95.31 78 GLY A C 1
ATOM 606 O O . GLY A 1 78 ? -1.672 -7.739 -5.390 1.00 95.31 78 GLY A O 1
ATOM 607 N N . GLU A 1 79 ? -3.441 -8.440 -6.582 1.00 95.44 79 GLU A N 1
ATOM 608 C CA . GLU A 1 79 ? -4.446 -7.873 -5.670 1.00 95.44 79 GLU A CA 1
ATOM 609 C C . GLU A 1 79 ? -4.356 -8.496 -4.264 1.00 95.44 79 GLU A C 1
ATOM 611 O O . GLU A 1 79 ? -4.432 -7.796 -3.253 1.00 95.44 79 GLU A O 1
ATOM 616 N N . ALA A 1 80 ? -4.153 -9.813 -4.181 1.00 96.06 80 ALA A N 1
ATOM 617 C CA . ALA A 1 80 ? -4.034 -10.508 -2.904 1.00 96.06 80 ALA A CA 1
ATOM 618 C C . ALA A 1 80 ? -2.759 -10.094 -2.151 1.00 96.06 80 ALA A C 1
ATOM 620 O O . ALA A 1 80 ? -2.814 -9.882 -0.937 1.00 96.06 80 ALA A O 1
ATOM 621 N N . ILE A 1 81 ? -1.645 -9.922 -2.873 1.00 96.25 81 ILE A N 1
ATOM 622 C CA . ILE A 1 81 ? -0.370 -9.437 -2.330 1.00 96.25 81 ILE A CA 1
ATOM 623 C C . ILE A 1 81 ? -0.548 -8.037 -1.729 1.00 96.25 81 ILE A C 1
ATOM 625 O O . ILE A 1 81 ? -0.328 -7.854 -0.528 1.00 96.25 81 ILE A O 1
ATOM 629 N N . ILE A 1 82 ? -1.026 -7.062 -2.513 1.00 96.81 82 ILE A N 1
ATOM 630 C CA . ILE A 1 82 ? -1.181 -5.681 -2.024 1.00 96.81 82 ILE A CA 1
ATOM 631 C C . ILE A 1 82 ? -2.194 -5.597 -0.880 1.00 96.81 82 ILE A C 1
ATOM 633 O O . ILE A 1 82 ? -2.000 -4.850 0.079 1.00 96.81 82 ILE A O 1
ATOM 637 N N . LYS A 1 83 ? -3.258 -6.407 -0.918 1.00 97.06 83 LYS A N 1
ATOM 638 C CA . LYS A 1 83 ? -4.239 -6.474 0.165 1.00 97.06 83 LYS A CA 1
ATOM 639 C C . LYS A 1 83 ? -3.607 -6.997 1.452 1.00 97.06 83 LYS A C 1
ATOM 641 O O . LYS A 1 83 ? -3.901 -6.465 2.524 1.00 97.06 83 LYS A O 1
ATOM 646 N N . ALA A 1 84 ? -2.732 -8.001 1.375 1.00 96.38 84 ALA A N 1
ATOM 647 C CA . ALA A 1 84 ? -2.019 -8.527 2.536 1.00 96.38 84 ALA A CA 1
ATOM 648 C C . ALA A 1 84 ? -1.081 -7.475 3.152 1.00 96.38 84 ALA A C 1
ATOM 650 O O . ALA A 1 84 ? -1.090 -7.287 4.373 1.00 96.38 84 ALA A O 1
ATOM 651 N N . TRP A 1 85 ? -0.339 -6.748 2.313 1.00 96.88 85 TRP A N 1
ATOM 652 C CA . TRP A 1 85 ? 0.526 -5.640 2.723 1.00 96.88 85 TRP A CA 1
ATOM 653 C C . TRP A 1 85 ? -0.256 -4.547 3.450 1.00 96.88 85 TRP A C 1
ATOM 655 O O . TRP A 1 85 ? -0.003 -4.256 4.621 1.00 96.88 85 TRP A O 1
ATOM 665 N N . LEU A 1 86 ? -1.280 -4.009 2.788 1.00 97.38 86 LEU A N 1
ATOM 666 C CA . LEU A 1 86 ? -2.110 -2.938 3.324 1.00 97.38 86 LEU A CA 1
ATOM 667 C C . LEU A 1 86 ? -2.845 -3.360 4.601 1.00 97.38 86 LEU A C 1
ATOM 669 O O . LEU A 1 86 ? -2.951 -2.583 5.545 1.00 97.38 86 LEU A O 1
ATOM 673 N N . THR A 1 87 ? -3.312 -4.609 4.681 1.00 96.81 87 THR A N 1
ATOM 674 C CA . THR A 1 87 ? -3.939 -5.142 5.900 1.00 96.81 87 THR A CA 1
ATOM 675 C C . THR A 1 87 ? -2.950 -5.176 7.064 1.00 96.81 87 THR A C 1
ATOM 677 O O . THR A 1 87 ? -3.316 -4.850 8.196 1.00 96.81 87 THR A O 1
ATOM 680 N N . ARG A 1 88 ? -1.694 -5.571 6.820 1.00 95.38 88 ARG A N 1
ATOM 681 C CA . ARG A 1 88 ? -0.649 -5.576 7.851 1.00 95.38 88 ARG A CA 1
ATOM 682 C C . ARG A 1 88 ? -0.377 -4.161 8.359 1.00 95.38 88 ARG A C 1
ATOM 684 O O . ARG A 1 88 ? -0.363 -3.961 9.574 1.00 95.38 88 ARG A O 1
ATOM 691 N N . MET A 1 89 ? -0.239 -3.189 7.460 1.00 95.56 89 MET A N 1
ATOM 692 C CA . MET A 1 89 ? -0.089 -1.782 7.836 1.00 95.56 89 MET A CA 1
ATOM 693 C C . MET A 1 89 ? -1.291 -1.259 8.620 1.00 95.56 89 MET A C 1
ATOM 695 O O . MET A 1 89 ? -1.132 -0.669 9.686 1.00 95.56 89 MET A O 1
ATOM 699 N N . ALA A 1 90 ? -2.505 -1.516 8.130 1.00 96.06 90 ALA A N 1
ATOM 700 C CA . ALA A 1 90 ? -3.738 -1.071 8.766 1.00 96.06 90 ALA A CA 1
ATOM 701 C C . ALA A 1 90 ? -3.859 -1.615 10.199 1.00 96.06 90 ALA A C 1
ATOM 703 O O . ALA A 1 90 ? -4.230 -0.876 11.109 1.00 96.06 90 ALA A O 1
ATOM 704 N N . LYS A 1 91 ? -3.454 -2.871 10.439 1.00 96.06 91 LYS A N 1
ATOM 705 C CA . LYS A 1 91 ? -3.357 -3.438 11.794 1.00 96.06 91 LYS A CA 1
ATOM 706 C C . LYS A 1 91 ? -2.358 -2.677 12.668 1.00 96.06 91 LYS A C 1
ATOM 708 O O . LYS A 1 91 ? -2.691 -2.334 13.799 1.00 96.06 91 LYS A O 1
ATOM 713 N N . ALA A 1 92 ? -1.162 -2.380 12.160 1.00 94.38 92 ALA A N 1
ATOM 714 C CA . ALA A 1 92 ? -0.159 -1.623 12.911 1.00 94.38 92 ALA A CA 1
ATOM 715 C C . ALA A 1 92 ? -0.642 -0.197 13.255 1.00 94.38 92 ALA A C 1
ATOM 717 O O . ALA A 1 92 ? -0.481 0.265 14.389 1.00 94.38 92 ALA A O 1
ATOM 718 N N . ILE A 1 93 ? -1.300 0.479 12.308 1.00 94.50 93 ILE A N 1
ATOM 719 C CA . ILE A 1 93 ? -1.912 1.801 12.507 1.00 94.50 93 ILE A CA 1
ATOM 720 C C . ILE A 1 93 ? -3.012 1.734 13.566 1.00 94.50 93 ILE A C 1
ATOM 722 O O . ILE A 1 93 ? -3.025 2.565 14.478 1.00 94.50 93 ILE A O 1
ATOM 726 N N . LEU A 1 94 ? -3.904 0.745 13.483 1.00 95.50 94 LEU A N 1
ATOM 727 C CA . LEU A 1 94 ? -4.969 0.540 14.458 1.00 95.50 94 LEU A CA 1
ATOM 728 C C . LEU A 1 94 ? -4.408 0.358 15.873 1.00 95.50 94 LEU A C 1
ATOM 730 O O . LEU A 1 94 ? -4.856 1.037 16.798 1.00 95.50 94 LEU A O 1
ATOM 734 N N . GLU A 1 95 ? -3.403 -0.499 16.051 1.00 95.06 95 GLU A N 1
ATOM 735 C CA . GLU A 1 95 ? -2.768 -0.719 17.357 1.00 95.06 95 GLU A CA 1
ATOM 736 C C . GLU A 1 95 ? -2.116 0.565 17.895 1.00 95.06 95 GLU A C 1
ATOM 738 O O . GLU A 1 95 ? -2.321 0.947 19.051 1.00 95.06 95 GLU A O 1
ATOM 743 N N . SER A 1 96 ? -1.428 1.317 17.032 1.00 92.62 96 SER A N 1
ATOM 744 C CA . SER A 1 96 ? -0.886 2.638 17.373 1.00 92.62 96 SER A CA 1
ATOM 745 C C . SER A 1 96 ? -1.977 3.640 17.777 1.00 92.62 96 SER A C 1
ATOM 747 O O . SER A 1 96 ? -1.788 4.449 18.693 1.00 92.62 96 SER A O 1
ATOM 749 N N . ARG A 1 97 ? -3.136 3.631 17.110 1.00 93.44 97 ARG A N 1
ATOM 750 C CA . ARG A 1 97 ? -4.269 4.503 17.456 1.00 93.44 97 ARG A CA 1
ATOM 751 C C . ARG A 1 97 ? -4.906 4.077 18.780 1.00 93.44 97 ARG A C 1
ATOM 753 O O . ARG A 1 97 ? -5.116 4.941 19.629 1.00 93.44 97 ARG A O 1
ATOM 760 N N . ARG A 1 98 ? -5.112 2.776 19.013 1.00 93.31 98 ARG A N 1
ATOM 761 C CA . ARG A 1 98 ? -5.599 2.210 20.287 1.00 93.31 98 ARG A CA 1
ATOM 762 C C . ARG A 1 98 ? -4.716 2.596 21.468 1.00 93.31 98 ARG A C 1
ATOM 764 O O . ARG A 1 98 ? -5.229 3.061 22.482 1.00 93.31 98 ARG A O 1
ATOM 771 N N . ALA A 1 99 ? -3.395 2.515 21.316 1.00 91.50 99 ALA A N 1
ATOM 772 C CA . ALA A 1 99 ? -2.443 2.912 22.357 1.00 91.50 99 ALA A CA 1
ATOM 773 C C . ALA A 1 99 ? -2.515 4.412 22.724 1.00 91.50 99 ALA A C 1
ATOM 775 O O . ALA A 1 99 ? -2.110 4.814 23.823 1.00 91.50 99 ALA A O 1
ATOM 776 N N . ARG A 1 100 ? -3.028 5.246 21.810 1.00 90.19 100 ARG A N 1
ATOM 777 C CA . ARG A 1 100 ? -3.185 6.697 21.979 1.00 90.19 100 ARG A CA 1
ATOM 778 C C . ARG A 1 100 ? -4.552 7.118 22.518 1.00 90.19 100 ARG A C 1
ATOM 780 O O . ARG A 1 100 ? -4.696 8.273 22.918 1.00 90.19 100 ARG A O 1
ATOM 787 N N . VAL A 1 101 ? -5.539 6.224 22.573 1.00 89.81 101 VAL A N 1
ATOM 788 C CA . VAL A 1 101 ? -6.863 6.544 23.129 1.00 89.81 101 VAL A CA 1
ATOM 789 C C . VAL A 1 101 ? -6.721 6.975 24.591 1.00 89.81 101 VAL A C 1
ATOM 791 O O . VAL A 1 101 ? -6.064 6.313 25.394 1.00 89.81 101 VAL A O 1
ATOM 794 N N . GLY A 1 102 ? -7.304 8.126 24.937 1.00 83.75 102 GLY A N 1
ATOM 795 C CA . GLY A 1 102 ? -7.281 8.661 26.302 1.00 83.75 102 GLY A CA 1
ATOM 796 C C . GLY A 1 102 ? -5.934 9.248 26.749 1.00 83.75 102 GLY A C 1
ATOM 797 O O . GLY A 1 102 ? -5.784 9.610 27.917 1.00 83.75 102 GLY A O 1
ATOM 798 N N . LYS A 1 103 ? -4.938 9.372 25.858 1.00 85.75 103 LYS A N 1
ATOM 799 C CA . LYS A 1 103 ? -3.656 10.023 26.180 1.00 85.75 103 LYS A CA 1
ATOM 800 C C . LYS A 1 103 ? -3.782 11.547 26.103 1.00 85.75 103 LYS A C 1
ATOM 802 O O . LYS A 1 103 ? -4.261 12.097 25.121 1.00 85.75 103 LYS A O 1
ATOM 807 N N . ARG A 1 104 ? -3.285 12.252 27.127 1.00 78.31 104 ARG A N 1
ATOM 808 C CA . ARG A 1 104 ? -3.416 13.719 27.271 1.00 78.31 104 ARG A CA 1
ATOM 809 C C . ARG A 1 104 ? -2.786 14.524 26.127 1.00 78.31 104 ARG A C 1
ATOM 811 O O . ARG A 1 104 ? -3.254 15.612 25.817 1.00 78.31 104 ARG A O 1
ATOM 818 N N . TRP A 1 105 ? -1.736 13.996 25.506 1.00 69.81 105 TRP A N 1
ATOM 819 C CA . TRP A 1 105 ? -1.113 14.564 24.317 1.00 69.81 105 TRP A CA 1
ATOM 820 C C . TRP A 1 105 ? -1.309 13.557 23.181 1.00 69.81 105 TRP A C 1
ATOM 822 O O . TRP A 1 105 ? -0.939 12.395 23.322 1.00 69.81 105 TRP A O 1
ATOM 832 N N . ARG A 1 106 ? -1.931 13.985 22.076 1.00 75.12 106 ARG A N 1
ATOM 833 C CA . ARG A 1 106 ? -2.279 13.131 20.922 1.00 75.12 106 ARG A CA 1
ATOM 834 C C . ARG A 1 106 ? -3.363 12.071 21.184 1.00 75.12 106 ARG A C 1
ATOM 836 O O . ARG A 1 106 ? -3.281 10.987 20.608 1.00 75.12 106 ARG A O 1
ATOM 843 N N . SER A 1 107 ? -4.379 12.380 22.001 1.00 81.94 107 SER A N 1
ATOM 844 C CA . SER A 1 107 ? -5.575 11.527 22.084 1.00 81.94 107 SER A CA 1
ATOM 845 C C . SER A 1 107 ? -6.176 11.354 20.695 1.00 81.94 107 SER A C 1
ATOM 847 O O . SER A 1 107 ? -6.399 12.336 19.986 1.00 81.94 107 SER A O 1
ATOM 849 N N . VAL A 1 108 ? -6.455 10.110 20.327 1.00 87.62 108 VAL A N 1
ATOM 850 C CA . VAL A 1 108 ? -7.188 9.769 19.107 1.00 87.62 108 VAL A CA 1
ATOM 851 C C . VAL A 1 108 ? -8.555 9.235 19.516 1.00 87.62 108 VAL A C 1
ATOM 853 O O . VAL A 1 108 ? -8.662 8.498 20.496 1.00 87.62 108 VAL A O 1
ATOM 856 N N . ASN A 1 109 ? -9.592 9.611 18.769 1.00 90.12 109 ASN A N 1
ATOM 857 C CA . ASN A 1 109 ? -10.917 9.011 18.886 1.00 90.12 109 ASN A CA 1
ATOM 858 C C . ASN A 1 109 ? -11.028 7.882 17.861 1.00 90.12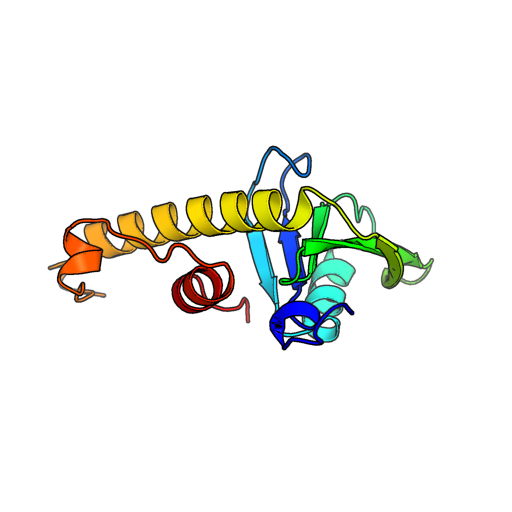 109 ASN A C 1
ATOM 860 O O . ASN A 1 109 ? -10.709 8.086 16.690 1.00 90.12 109 ASN A O 1
ATOM 864 N N . LEU A 1 110 ? -11.476 6.710 18.302 1.00 91.69 110 LEU A N 1
ATOM 865 C CA . LEU A 1 110 ? -11.771 5.586 17.416 1.00 91.69 110 LEU A CA 1
ATOM 866 C C . LEU A 1 110 ? -13.265 5.563 17.105 1.00 91.69 110 LEU A C 1
ATOM 868 O O . LEU A 1 110 ? -14.084 5.831 17.986 1.00 91.69 110 LEU A O 1
ATOM 872 N N . GLY A 1 111 ? -13.611 5.213 15.868 1.00 92.31 111 GLY A N 1
ATOM 873 C CA . GLY A 1 111 ? -14.985 4.832 15.537 1.00 92.31 111 GLY A CA 1
ATOM 874 C C . GLY A 1 111 ? -15.373 3.517 16.221 1.00 92.31 111 GLY A C 1
ATOM 875 O O . GLY A 1 111 ? -14.508 2.764 16.660 1.00 92.31 111 GLY A O 1
ATOM 876 N N . GLU A 1 112 ? -16.667 3.209 16.282 1.00 95.44 112 GLU A N 1
ATOM 877 C CA . GLU A 1 112 ? -17.167 1.996 16.948 1.00 95.44 112 GLU A CA 1
ATOM 878 C C . GLU A 1 112 ? -16.570 0.706 16.356 1.00 95.44 112 GLU A C 1
ATOM 880 O O . GLU A 1 112 ? -15.998 -0.105 17.083 1.00 95.44 112 GLU A O 1
ATOM 885 N N . LEU A 1 113 ? -16.631 0.550 15.030 1.00 95.50 113 LEU A N 1
ATOM 886 C CA . LEU A 1 113 ? -16.074 -0.614 14.330 1.00 95.50 113 LEU A CA 1
ATOM 887 C C . LEU A 1 113 ? -14.545 -0.687 14.446 1.00 95.50 113 LEU A C 1
ATOM 889 O O . LEU A 1 113 ? -13.982 -1.754 14.683 1.00 95.50 113 LEU A O 1
ATOM 893 N N . GLU A 1 114 ? -13.873 0.460 14.353 1.00 93.50 114 GLU A N 1
ATOM 894 C CA . GLU A 1 114 ? -12.421 0.551 14.520 1.00 93.50 114 GLU A CA 1
ATOM 895 C C . GLU A 1 114 ? -12.003 0.141 15.945 1.00 93.50 114 GLU A C 1
ATOM 897 O O . GLU A 1 114 ? -11.054 -0.618 16.129 1.00 93.50 114 GLU A O 1
ATOM 902 N N . ALA A 1 115 ? -12.753 0.561 16.969 1.00 93.38 115 ALA A N 1
ATOM 903 C CA . ALA A 1 115 ? -12.520 0.156 18.353 1.00 93.38 115 ALA A CA 1
ATOM 904 C C . ALA A 1 115 ? -12.668 -1.364 18.536 1.00 93.38 115 ALA A C 1
ATOM 906 O O . ALA A 1 115 ? -11.852 -1.975 19.230 1.00 93.38 115 ALA A O 1
ATOM 907 N N . GLN A 1 116 ? -13.626 -1.988 17.844 1.00 96.38 116 GLN A N 1
ATOM 908 C CA . GLN A 1 116 ? -13.803 -3.448 17.798 1.00 96.38 116 GLN A CA 1
ATOM 909 C C . GLN A 1 116 ? -12.713 -4.168 16.984 1.00 96.38 116 GLN A C 1
ATOM 911 O O . GLN A 1 116 ? -12.555 -5.380 17.091 1.00 96.38 116 GLN A O 1
ATOM 916 N N . GLY A 1 117 ? -11.898 -3.427 16.232 1.00 95.12 117 GLY A N 1
ATOM 917 C CA . GLY A 1 117 ? -10.790 -3.953 15.437 1.00 95.12 117 GLY A CA 1
ATOM 918 C C . GLY A 1 117 ? -11.178 -4.395 14.035 1.00 95.12 117 GLY A C 1
ATOM 919 O O . GLY A 1 117 ? -10.426 -5.129 13.397 1.00 95.12 117 GLY A O 1
ATOM 920 N N . VAL A 1 118 ? -12.339 -3.951 13.559 1.00 96.75 118 VAL A N 1
ATOM 921 C CA . VAL A 1 118 ? -12.781 -4.170 12.185 1.00 96.75 118 VAL A CA 1
ATOM 922 C C . VAL A 1 118 ? -12.020 -3.212 11.270 1.00 96.75 118 VAL A C 1
ATOM 924 O O . VAL A 1 118 ? -12.006 -2.001 11.498 1.00 96.75 118 VAL A O 1
ATOM 927 N N . LEU A 1 119 ? -11.386 -3.765 10.237 1.00 96.88 119 LEU A N 1
ATOM 928 C CA . LEU A 1 119 ? -10.645 -3.025 9.217 1.00 96.88 119 LEU A CA 1
ATOM 929 C C . LEU A 1 119 ? -11.379 -3.100 7.872 1.00 96.88 119 LEU A C 1
ATOM 931 O O . LEU A 1 119 ? -12.148 -4.038 7.655 1.00 96.88 119 LEU A O 1
ATOM 935 N N . PRO A 1 120 ? -11.140 -2.148 6.954 1.00 96.94 120 PRO A N 1
ATOM 936 C CA . PRO A 1 120 ? -11.647 -2.249 5.592 1.00 96.94 120 PRO A CA 1
ATOM 937 C C . PRO A 1 120 ? -11.171 -3.531 4.899 1.00 96.94 120 PRO A C 1
ATOM 939 O O . PRO A 1 120 ? -10.039 -3.970 5.088 1.00 96.94 120 PRO A O 1
ATOM 942 N N . GLU A 1 121 ? -12.030 -4.110 4.064 1.00 96.12 121 GLU A N 1
ATOM 943 C CA . GLU A 1 121 ? -11.739 -5.369 3.367 1.00 96.12 121 GLU A CA 1
ATOM 944 C C . GLU A 1 121 ? -11.371 -5.179 1.893 1.00 96.12 121 GLU A C 1
ATOM 946 O O . GLU A 1 121 ? -10.973 -6.140 1.238 1.00 96.12 121 GLU A O 1
ATOM 951 N N . THR A 1 122 ? -11.509 -3.972 1.346 1.00 96.94 122 THR A N 1
ATOM 952 C CA . THR A 1 122 ? -11.146 -3.662 -0.044 1.00 96.94 122 THR A CA 1
ATOM 953 C C . THR A 1 122 ? -9.812 -2.931 -0.103 1.00 96.94 122 THR A C 1
ATOM 955 O O . THR A 1 122 ? -9.414 -2.278 0.865 1.00 96.94 122 THR A O 1
ATOM 958 N N . VAL A 1 123 ? -9.123 -3.014 -1.242 1.00 96.62 123 VAL A N 1
ATOM 959 C CA . VAL A 1 123 ? -7.859 -2.296 -1.459 1.00 96.62 123 VAL A CA 1
ATOM 960 C C . VAL A 1 123 ? -8.071 -0.788 -1.318 1.00 96.62 123 VAL A C 1
ATOM 962 O O . VAL A 1 123 ? -7.330 -0.132 -0.592 1.00 96.62 123 VAL A O 1
ATOM 965 N N . GLU A 1 124 ? -9.134 -0.242 -1.911 1.00 96.31 124 GLU A N 1
ATOM 966 C CA . GLU A 1 124 ? -9.491 1.176 -1.812 1.00 96.31 124 GLU A CA 1
ATOM 967 C C . GLU A 1 124 ? -9.715 1.608 -0.362 1.00 96.31 124 GLU A C 1
ATOM 969 O O . GLU A 1 124 ? -9.217 2.648 0.069 1.00 96.31 124 GLU A O 1
ATOM 974 N N . GLY A 1 125 ? -10.468 0.807 0.399 1.00 96.88 125 GLY A N 1
ATOM 975 C CA . GLY A 1 125 ? -10.777 1.103 1.793 1.00 96.88 125 GLY A CA 1
ATOM 976 C C . GLY A 1 125 ? -9.532 1.045 2.671 1.00 96.88 125 GLY A C 1
ATOM 977 O O . GLY A 1 125 ? -9.350 1.895 3.541 1.00 96.88 125 GLY A O 1
ATOM 978 N N . LEU A 1 126 ? -8.651 0.076 2.419 1.00 97.62 126 LEU A N 1
ATOM 979 C CA . LEU A 1 126 ? -7.388 -0.048 3.132 1.00 97.62 126 LEU A C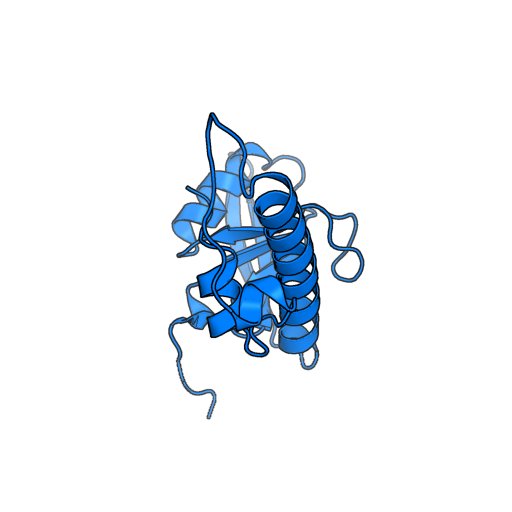A 1
ATOM 980 C C . LEU A 1 126 ? -6.439 1.112 2.812 1.00 97.62 126 LEU A C 1
ATOM 982 O O . LEU A 1 126 ? -5.864 1.674 3.737 1.00 97.62 126 LEU A O 1
ATOM 986 N N . ILE A 1 127 ? -6.329 1.531 1.548 1.00 96.88 127 ILE A N 1
ATOM 987 C CA . ILE A 1 127 ? -5.544 2.715 1.162 1.00 96.88 127 ILE A CA 1
ATOM 988 C C . ILE A 1 127 ? -6.095 3.969 1.842 1.00 96.88 127 ILE A C 1
ATOM 990 O O . ILE A 1 127 ? -5.329 4.751 2.396 1.00 96.88 127 ILE A O 1
ATOM 994 N N . ALA A 1 128 ? -7.418 4.151 1.866 1.00 95.62 128 ALA A N 1
ATOM 995 C CA . ALA A 1 128 ? -8.037 5.286 2.549 1.00 95.62 128 ALA A CA 1
ATOM 996 C C . ALA A 1 128 ? -7.764 5.289 4.065 1.00 95.62 128 ALA A C 1
ATOM 998 O O . ALA A 1 128 ? -7.681 6.355 4.674 1.00 95.62 128 ALA A O 1
ATOM 999 N N . TYR A 1 129 ? -7.627 4.109 4.674 1.00 95.56 129 TYR A N 1
ATOM 1000 C CA . TYR A 1 129 ? -7.320 3.958 6.095 1.00 95.56 129 TYR A CA 1
ATOM 1001 C C . TYR A 1 129 ? -5.835 4.179 6.415 1.00 95.56 129 TYR A C 1
ATOM 1003 O O . TYR A 1 129 ? -5.515 4.838 7.405 1.00 95.56 129 TYR A O 1
ATOM 1011 N N . VAL A 1 130 ? -4.941 3.626 5.590 1.00 95.31 130 VAL A N 1
ATOM 1012 C CA . VAL A 1 130 ? -3.483 3.749 5.736 1.00 95.31 130 VAL A CA 1
ATOM 1013 C C . VAL A 1 130 ? -3.021 5.173 5.418 1.00 95.31 130 VAL A C 1
ATOM 1015 O O . VAL A 1 130 ? -2.238 5.747 6.173 1.00 95.31 130 VAL A O 1
ATOM 1018 N N . GLY A 1 131 ? -3.571 5.770 4.361 1.00 93.00 131 GLY A N 1
ATOM 1019 C CA . GLY A 1 131 ? -3.159 7.067 3.835 1.00 93.00 131 GLY A CA 1
ATOM 1020 C C . GLY A 1 131 ? -2.027 6.962 2.811 1.00 93.00 131 GLY A C 1
ATOM 1021 O O . GLY A 1 131 ? -1.555 5.873 2.496 1.00 93.00 131 GLY A O 1
ATOM 1022 N N . PHE A 1 132 ? -1.623 8.116 2.278 1.00 85.75 132 PHE A N 1
ATOM 1023 C CA . PHE A 1 132 ? -0.494 8.240 1.356 1.00 85.75 132 PHE A CA 1
ATOM 1024 C C . PHE A 1 132 ? 0.742 8.769 2.088 1.00 85.75 132 PHE A C 1
ATOM 1026 O O . PHE A 1 132 ? 0.613 9.628 2.967 1.00 85.75 132 PHE A O 1
ATOM 1033 N N . THR A 1 133 ? 1.919 8.296 1.687 1.00 83.00 133 THR A N 1
ATOM 1034 C CA . THR A 1 133 ? 3.213 8.878 2.051 1.00 83.00 133 THR A CA 1
ATOM 1035 C C . THR A 1 133 ? 3.325 10.273 1.417 1.00 83.00 133 THR A C 1
ATOM 1037 O O . THR A 1 133 ? 2.853 10.493 0.297 1.00 83.00 133 THR A O 1
ATOM 1040 N N . VAL A 1 134 ? 3.872 11.229 2.178 1.00 61.66 134 VAL A N 1
ATOM 1041 C CA . VAL A 1 134 ? 4.051 12.644 1.791 1.00 61.66 134 VAL A CA 1
ATOM 1042 C C . VAL A 1 134 ? 5.481 12.884 1.345 1.00 61.66 134 VAL A C 1
ATOM 1044 O O . VAL A 1 134 ? 6.380 12.388 2.059 1.00 61.66 134 VAL A O 1
#

Radius of gyration: 16.19 Å; chains: 1; bounding box: 41×28×48 Å

pLDDT: mean 91.02, std 8.52, range [45.06, 97.62]

Secondary structure (DSSP, 8-state):
-----GGGT-EEEE-SSBTTB--SEEEESSHHHHHHHHHTTGGG--SEEEETTSEEEEEEE-TTS-EEEEEEEE-TTHHHHHHHHHHHHHHHHHHHHHHHTT-SSS--PPPHHHHHT----SHHHHHHHH----